Protein AF-A0AAD7S7D2-F1 (afdb_monomer_lite)

Sequence (106 aa):
MRWEGMERRKISWKELWEMEASNISFIIRATYDVLPSPKNLHQWYGEDPTCALCPTPETLRHIMTGCKTSLTQGCYTWRHNQVLKNLASTLENKRSAINALPPRKL

pLDDT: mean 89.02, std 9.83, range [47.0, 97.5]

Structure (mmCIF, N/CA/C/O backbone):
data_AF-A0AAD7S7D2-F1
#
_entry.id   AF-A0AAD7S7D2-F1
#
loop_
_atom_site.group_PDB
_atom_site.id
_atom_site.type_symbol
_atom_site.label_atom_id
_atom_site.label_alt_id
_atom_site.label_comp_id
_atom_site.label_asym_id
_atom_site.label_entity_id
_atom_site.label_seq_id
_atom_site.pdbx_PDB_ins_code
_atom_site.Cartn_x
_atom_site.Cartn_y
_atom_site.Cartn_z
_atom_site.occupancy
_atom_site.B_iso_or_equiv
_atom_site.auth_seq_id
_atom_site.auth_comp_id
_atom_site.auth_asym_id
_atom_site.auth_atom_id
_atom_site.pdbx_PDB_model_num
ATOM 1 N N . MET A 1 1 ? 11.096 -16.538 8.336 1.00 47.84 1 MET A N 1
ATOM 2 C CA . MET A 1 1 ? 11.839 -15.851 7.258 1.00 47.84 1 MET A CA 1
ATOM 3 C C . MET A 1 1 ? 12.582 -14.689 7.901 1.00 47.84 1 MET A C 1
ATOM 5 O O . MET A 1 1 ? 11.933 -13.776 8.398 1.00 47.84 1 MET A O 1
ATOM 9 N N . ARG A 1 2 ? 13.907 -14.797 8.051 1.00 47.00 2 ARG A N 1
ATOM 10 C CA . ARG A 1 2 ? 14.743 -13.731 8.624 1.00 47.00 2 ARG A CA 1
ATOM 11 C C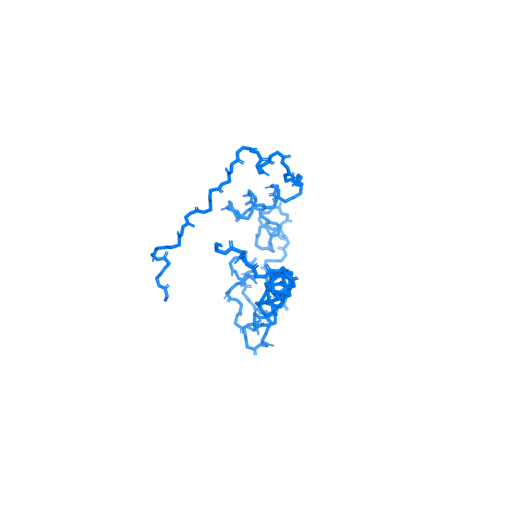 . ARG A 1 2 ? 15.095 -12.796 7.469 1.00 47.00 2 ARG A C 1
ATOM 13 O O . ARG A 1 2 ? 15.632 -13.260 6.474 1.00 47.00 2 ARG A O 1
ATOM 20 N N . TRP A 1 3 ? 14.757 -11.516 7.577 1.00 65.94 3 TRP A N 1
ATOM 21 C CA . TRP A 1 3 ? 15.028 -10.493 6.553 1.00 65.94 3 TRP A CA 1
ATOM 22 C C . TRP A 1 3 ? 16.508 -10.062 6.512 1.00 65.94 3 TRP A C 1
ATOM 24 O O . TRP A 1 3 ? 16.840 -8.969 6.056 1.00 65.94 3 TRP A O 1
ATOM 34 N N . GLU A 1 4 ? 17.405 -10.899 7.030 1.00 60.59 4 GLU A N 1
ATOM 35 C CA . GLU A 1 4 ? 18.837 -10.628 7.074 1.00 60.59 4 GLU A CA 1
ATOM 36 C C . GLU A 1 4 ? 19.390 -10.738 5.651 1.00 60.59 4 GLU A C 1
ATOM 38 O O . GLU A 1 4 ? 19.362 -11.808 5.050 1.00 60.59 4 GLU A O 1
ATOM 43 N N . GLY A 1 5 ? 19.820 -9.605 5.091 1.00 64.25 5 GLY A N 1
ATOM 44 C CA . GLY A 1 5 ? 20.319 -9.502 3.715 1.00 64.25 5 GLY A CA 1
ATOM 45 C C . GLY A 1 5 ? 19.418 -8.730 2.751 1.00 64.25 5 GLY A C 1
ATOM 46 O O . GLY A 1 5 ? 19.807 -8.529 1.604 1.00 64.25 5 GLY A O 1
ATOM 47 N N . MET A 1 6 ? 18.247 -8.247 3.186 1.00 63.94 6 MET A N 1
ATOM 48 C CA . MET A 1 6 ? 17.492 -7.295 2.369 1.00 63.94 6 MET A CA 1
ATOM 49 C C . MET A 1 6 ? 18.261 -5.968 2.321 1.00 63.94 6 MET A C 1
ATOM 51 O O . MET A 1 6 ? 18.381 -5.277 3.335 1.00 63.94 6 MET A O 1
ATOM 55 N N . GLU A 1 7 ? 18.811 -5.631 1.150 1.00 70.69 7 GLU A N 1
ATOM 56 C CA . GLU A 1 7 ? 19.428 -4.326 0.892 1.00 70.69 7 GLU A CA 1
ATOM 57 C C . GLU A 1 7 ? 18.457 -3.227 1.342 1.00 70.69 7 GLU A C 1
ATOM 59 O O . GLU A 1 7 ? 17.293 -3.191 0.925 1.00 70.69 7 GLU A O 1
ATOM 64 N N . ARG A 1 8 ? 18.922 -2.322 2.214 1.00 72.44 8 ARG A N 1
ATOM 65 C CA . ARG A 1 8 ? 18.124 -1.143 2.558 1.00 72.44 8 ARG A CA 1
ATOM 66 C C . ARG A 1 8 ? 17.888 -0.373 1.270 1.00 72.44 8 ARG A C 1
ATOM 68 O O . ARG A 1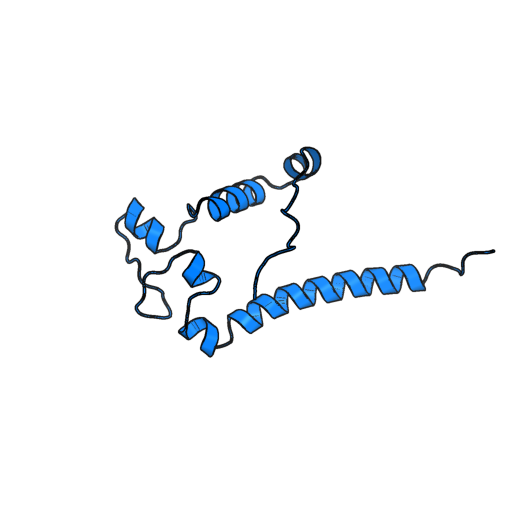 8 ? 18.843 -0.076 0.554 1.00 72.44 8 ARG A O 1
ATOM 75 N N . ARG A 1 9 ? 16.635 -0.016 0.999 1.00 76.06 9 ARG A N 1
ATOM 76 C CA . ARG A 1 9 ? 16.304 0.836 -0.141 1.00 76.06 9 ARG A CA 1
ATOM 77 C C . ARG A 1 9 ? 17.108 2.135 -0.033 1.00 76.06 9 ARG A C 1
ATOM 79 O O . ARG A 1 9 ? 16.879 2.929 0.875 1.00 76.06 9 ARG A O 1
ATOM 86 N N . LYS A 1 10 ? 18.052 2.336 -0.951 1.00 83.50 10 LYS A N 1
ATOM 87 C CA . LYS A 1 10 ? 18.776 3.597 -1.119 1.00 83.50 10 LYS A CA 1
ATOM 88 C C . LYS A 1 10 ? 17.977 4.430 -2.111 1.00 83.50 10 LYS A C 1
ATOM 90 O O . LYS A 1 10 ? 17.760 3.982 -3.228 1.00 83.50 10 LYS A O 1
ATOM 95 N N . ILE A 1 11 ? 17.493 5.587 -1.674 1.00 85.69 11 ILE A N 1
ATOM 96 C CA . ILE A 1 11 ? 16.847 6.569 -2.547 1.00 85.69 11 ILE A CA 1
ATOM 97 C C . ILE A 1 11 ? 17.869 7.680 -2.749 1.00 85.69 11 ILE A C 1
ATOM 99 O O . ILE A 1 11 ? 18.273 8.334 -1.787 1.00 85.69 11 ILE A O 1
ATOM 103 N N . SER A 1 12 ? 18.337 7.848 -3.979 1.00 91.25 12 SER A N 1
ATOM 104 C CA . SER A 1 12 ? 19.219 8.950 -4.344 1.00 91.25 12 SER A CA 1
ATOM 105 C C . SER A 1 12 ? 18.448 10.270 -4.396 1.00 91.25 12 SER A C 1
ATOM 107 O O . SER A 1 12 ? 17.235 10.300 -4.603 1.00 91.25 12 SER A O 1
ATOM 109 N N . TRP A 1 13 ? 19.165 11.388 -4.264 1.00 91.88 13 TRP A N 1
ATOM 110 C CA . TRP A 1 13 ? 18.570 12.720 -4.410 1.00 91.88 13 TRP A CA 1
ATOM 111 C C . TRP A 1 13 ? 17.882 12.914 -5.762 1.00 91.88 13 TRP A C 1
ATOM 113 O O . TRP A 1 13 ? 16.825 13.532 -5.822 1.00 91.88 13 TRP A O 1
ATOM 123 N N . LYS A 1 14 ? 18.456 12.357 -6.833 1.00 94.25 14 LYS A N 1
ATOM 124 C CA . LYS A 1 14 ? 17.878 12.428 -8.176 1.00 94.25 14 LYS A CA 1
ATOM 125 C C . LYS A 1 14 ? 16.532 11.704 -8.245 1.00 94.25 14 LYS A C 1
ATOM 127 O O . LYS A 1 14 ? 15.553 12.302 -8.668 1.00 94.25 14 LYS A O 1
ATOM 132 N N . GLU A 1 15 ? 16.472 10.459 -7.774 1.00 91.00 15 GLU A N 1
ATOM 133 C CA . GLU A 1 15 ? 15.226 9.676 -7.757 1.00 91.00 15 GLU A CA 1
ATOM 134 C C . GLU A 1 15 ? 14.143 10.353 -6.915 1.00 91.00 15 GLU A C 1
ATOM 136 O O . GLU A 1 15 ? 12.974 10.338 -7.286 1.00 91.00 15 GLU A O 1
ATOM 141 N N . LEU A 1 16 ? 14.525 10.971 -5.794 1.00 91.00 16 LEU A N 1
ATOM 142 C CA . LEU A 1 16 ? 13.587 11.691 -4.938 1.00 91.00 16 LEU A CA 1
ATOM 143 C C . LEU A 1 16 ? 12.997 12.925 -5.634 1.00 91.00 16 LEU A C 1
ATOM 145 O O . LEU A 1 16 ? 11.813 13.190 -5.471 1.00 91.00 16 LEU A O 1
ATOM 149 N N . TRP A 1 17 ? 13.791 13.652 -6.425 1.00 92.75 17 TRP A N 1
ATOM 150 C CA . TRP A 1 17 ? 13.311 14.790 -7.221 1.00 92.75 17 TRP A CA 1
ATOM 151 C C . TRP A 1 17 ? 12.455 14.378 -8.422 1.00 92.75 17 TRP A C 1
ATOM 153 O O . TRP A 1 17 ? 11.554 15.116 -8.807 1.00 92.75 17 TRP A O 1
ATOM 163 N N . GLU A 1 18 ? 12.727 13.216 -9.015 1.00 94.88 18 GLU A N 1
ATOM 164 C CA . GLU A 1 18 ? 11.945 12.664 -10.131 1.00 94.88 18 GLU A CA 1
ATOM 165 C C . GLU A 1 18 ? 10.630 12.012 -9.669 1.00 94.88 18 GLU A C 1
ATOM 167 O O . GLU A 1 18 ? 9.730 11.769 -10.474 1.00 94.88 18 GLU A O 1
ATOM 172 N N . MET A 1 19 ? 10.500 11.718 -8.375 1.00 93.56 19 MET A N 1
ATOM 173 C CA . MET A 1 19 ? 9.303 11.114 -7.810 1.00 93.56 19 MET A CA 1
ATOM 174 C C . MET A 1 19 ? 8.140 12.101 -7.703 1.00 93.56 19 MET A C 1
ATOM 176 O O . MET A 1 19 ? 8.274 13.239 -7.261 1.00 93.56 19 MET A O 1
ATOM 180 N N . GLU A 1 20 ? 6.943 11.597 -7.986 1.00 95.38 20 GLU A N 1
ATOM 181 C CA . GLU A 1 20 ? 5.706 12.314 -7.697 1.00 95.38 20 GLU A CA 1
ATOM 182 C C . GLU A 1 20 ? 5.570 12.608 -6.190 1.00 95.38 20 GLU A C 1
ATOM 184 O O . GLU A 1 20 ? 5.817 11.743 -5.342 1.00 95.38 20 GLU A O 1
ATOM 189 N N . ALA A 1 21 ? 5.117 13.815 -5.843 1.00 93.00 21 ALA A N 1
ATOM 190 C CA . ALA A 1 21 ? 4.963 14.246 -4.453 1.00 93.00 21 ALA A CA 1
ATOM 191 C C . ALA A 1 21 ? 4.050 13.316 -3.627 1.00 93.00 21 ALA A C 1
ATOM 193 O O . ALA A 1 21 ? 4.311 13.073 -2.445 1.00 93.00 21 ALA A O 1
ATOM 194 N N . SER A 1 22 ? 3.007 12.753 -4.247 1.00 93.69 22 SER A N 1
ATOM 195 C CA . SER A 1 22 ? 2.105 11.782 -3.617 1.00 93.69 22 SER A CA 1
ATOM 196 C C . SER A 1 22 ? 2.845 10.504 -3.199 1.00 93.69 22 SER A C 1
ATOM 198 O O . SER A 1 22 ? 2.656 10.026 -2.079 1.00 93.69 22 SER A O 1
ATOM 200 N N . ASN A 1 23 ? 3.765 10.009 -4.033 1.00 92.00 23 ASN A N 1
ATOM 201 C CA . ASN A 1 23 ? 4.596 8.844 -3.737 1.00 92.00 23 ASN A CA 1
ATOM 202 C C . ASN A 1 23 ? 5.563 9.115 -2.584 1.00 92.00 23 ASN A C 1
ATOM 204 O O . ASN A 1 23 ? 5.727 8.267 -1.707 1.00 92.00 23 ASN A O 1
ATOM 208 N N . ILE A 1 24 ? 6.182 10.299 -2.550 1.00 92.81 24 ILE A N 1
ATOM 209 C CA . ILE A 1 24 ? 7.070 10.699 -1.447 1.00 92.81 24 ILE A CA 1
ATOM 210 C C . ILE A 1 24 ? 6.274 10.759 -0.138 1.00 92.81 24 ILE A C 1
ATOM 212 O O . ILE A 1 24 ? 6.665 10.146 0.858 1.00 92.81 24 ILE A O 1
ATOM 216 N N . SER A 1 25 ? 5.124 11.438 -0.161 1.00 93.38 25 SER A N 1
ATOM 217 C CA . SER A 1 25 ? 4.222 11.556 0.987 1.00 93.38 25 SER A CA 1
ATOM 218 C C . SER A 1 25 ? 3.784 10.185 1.498 1.00 93.38 25 SER A C 1
ATOM 220 O O . SER A 1 25 ? 3.884 9.904 2.693 1.00 93.38 25 SER A O 1
ATOM 222 N N . PHE A 1 26 ? 3.382 9.291 0.592 1.00 91.56 26 PHE A N 1
ATOM 223 C CA . PHE A 1 26 ? 3.006 7.926 0.933 1.00 91.56 26 PHE A CA 1
ATOM 224 C C . PHE A 1 26 ? 4.153 7.160 1.599 1.00 91.56 26 PHE A C 1
ATOM 226 O O . PHE A 1 26 ? 3.943 6.576 2.659 1.00 91.56 26 PHE A O 1
ATOM 233 N N . ILE A 1 27 ? 5.366 7.182 1.032 1.00 90.31 27 ILE A N 1
ATOM 234 C CA . ILE A 1 27 ? 6.516 6.444 1.582 1.00 90.31 27 ILE A CA 1
ATOM 235 C C . ILE A 1 27 ? 6.862 6.933 2.986 1.00 90.31 27 ILE A C 1
ATOM 237 O O . ILE A 1 27 ? 7.047 6.114 3.889 1.00 90.31 27 ILE A O 1
ATOM 241 N N . ILE A 1 28 ? 6.932 8.251 3.185 1.00 90.81 28 ILE A N 1
ATOM 242 C CA . ILE A 1 28 ? 7.239 8.833 4.495 1.00 90.81 28 ILE A CA 1
ATOM 243 C C . ILE A 1 28 ? 6.162 8.415 5.498 1.00 90.81 28 ILE A C 1
ATOM 245 O O . ILE A 1 28 ? 6.475 7.863 6.552 1.00 90.81 28 ILE A O 1
ATOM 249 N N . ARG A 1 29 ? 4.884 8.599 5.151 1.00 91.75 29 ARG A N 1
ATOM 250 C CA . ARG A 1 29 ? 3.773 8.276 6.053 1.00 91.75 29 ARG A CA 1
ATOM 251 C C . ARG A 1 29 ? 3.670 6.785 6.362 1.00 91.75 29 ARG A C 1
ATOM 253 O O . ARG A 1 29 ? 3.374 6.430 7.496 1.00 91.75 29 ARG A O 1
ATOM 260 N N . ALA A 1 30 ? 3.945 5.917 5.390 1.00 88.94 30 ALA A N 1
ATOM 261 C CA . ALA A 1 30 ? 3.990 4.471 5.589 1.00 88.94 30 ALA A CA 1
ATOM 262 C C . ALA A 1 30 ? 5.134 4.062 6.527 1.00 88.94 30 ALA A C 1
ATOM 264 O O . ALA A 1 30 ? 4.958 3.182 7.363 1.00 88.94 30 ALA A O 1
ATOM 265 N N . THR A 1 31 ? 6.294 4.715 6.405 1.00 88.06 31 THR A N 1
ATOM 266 C CA . THR A 1 31 ? 7.485 4.423 7.220 1.00 88.06 31 THR A CA 1
ATOM 267 C C . THR A 1 31 ? 7.258 4.757 8.692 1.00 88.06 31 THR A C 1
ATOM 269 O O . THR A 1 31 ? 7.682 4.003 9.564 1.00 88.06 31 THR A O 1
ATOM 272 N N . TYR A 1 32 ? 6.563 5.861 8.966 1.00 90.31 32 TYR A N 1
ATOM 273 C CA . TYR A 1 32 ? 6.259 6.314 10.326 1.00 90.31 32 TYR A CA 1
ATOM 274 C C . TYR A 1 32 ? 4.879 5.867 10.837 1.00 90.31 32 TYR A C 1
ATOM 276 O O . TYR A 1 32 ? 4.453 6.336 11.884 1.00 90.31 32 TYR A O 1
ATOM 284 N N . ASP A 1 33 ? 4.188 4.976 10.117 1.00 89.00 33 ASP A N 1
ATOM 285 C CA . ASP A 1 33 ? 2.837 4.489 10.448 1.00 89.00 33 ASP A CA 1
ATOM 286 C C . ASP A 1 33 ? 1.823 5.618 10.735 1.00 89.00 33 ASP A C 1
ATOM 288 O O . ASP A 1 33 ? 1.011 5.544 11.650 1.00 89.00 33 ASP A O 1
ATOM 292 N N . VAL A 1 34 ? 1.863 6.684 9.930 1.00 92.75 34 VAL A N 1
ATOM 293 C CA . VAL A 1 34 ? 0.943 7.841 9.986 1.00 92.75 34 VAL A CA 1
ATOM 294 C C . VAL A 1 34 ? 0.054 7.920 8.741 1.00 92.75 34 VAL A C 1
ATOM 296 O O . VAL A 1 34 ? -0.404 8.985 8.331 1.00 92.75 34 VAL A O 1
ATOM 299 N N . LEU A 1 35 ? -0.171 6.782 8.084 1.00 92.81 35 LEU A N 1
ATOM 300 C CA . LEU A 1 35 ? -1.214 6.657 7.067 1.00 92.81 35 LEU A CA 1
ATOM 301 C C . LEU A 1 35 ? -2.599 6.620 7.733 1.00 92.81 35 LEU A C 1
ATOM 303 O O . LEU A 1 35 ? -2.692 6.225 8.896 1.00 92.81 35 LEU A O 1
ATOM 307 N N . PRO A 1 36 ? -3.677 6.981 7.016 1.00 91.88 36 PRO A N 1
ATOM 308 C CA . PRO A 1 36 ? -5.047 6.910 7.528 1.00 91.88 36 PRO A CA 1
ATOM 309 C C . PRO A 1 36 ? -5.533 5.450 7.618 1.00 91.88 36 PRO A C 1
ATOM 311 O O . PRO A 1 36 ? -6.412 5.022 6.879 1.00 91.88 36 PRO A O 1
ATOM 314 N N . SER A 1 37 ? -4.910 4.653 8.490 1.00 92.38 37 SER A N 1
ATOM 315 C CA . SER A 1 37 ? -5.446 3.356 8.913 1.00 92.38 37 SER A CA 1
ATOM 316 C C . SER A 1 37 ? -6.594 3.584 9.903 1.00 92.38 37 SER A C 1
ATOM 318 O O . SER A 1 37 ? -6.546 4.582 10.624 1.00 92.38 37 SER A O 1
ATOM 320 N N . PRO A 1 38 ? -7.592 2.689 10.010 1.00 93.56 38 PRO A N 1
ATOM 321 C CA . PRO A 1 38 ? -8.692 2.863 10.962 1.00 93.56 38 PRO A CA 1
ATOM 322 C C . PRO A 1 38 ? -8.221 3.054 12.403 1.00 93.56 38 PRO A C 1
ATOM 324 O O . PRO A 1 38 ? -8.770 3.876 13.128 1.00 93.56 38 PRO A O 1
ATOM 327 N N . LYS A 1 39 ? -7.123 2.403 12.813 1.00 93.81 39 LYS A N 1
ATOM 328 C CA . LYS A 1 39 ? -6.511 2.684 14.120 1.00 93.81 39 LYS A CA 1
ATOM 329 C C . LYS A 1 39 ? -6.044 4.140 14.260 1.00 93.81 39 LYS A C 1
ATOM 331 O O . LYS A 1 39 ? -6.250 4.746 15.308 1.00 93.81 39 LYS A O 1
ATOM 336 N N . ASN A 1 40 ? -5.395 4.694 13.239 1.00 94.56 40 ASN A N 1
ATOM 337 C CA . ASN A 1 40 ? -4.913 6.076 13.279 1.00 94.56 40 ASN A CA 1
ATOM 338 C C . ASN A 1 40 ? -6.068 7.077 13.178 1.00 94.56 40 ASN A C 1
ATOM 340 O O . ASN A 1 40 ? -6.066 8.079 13.883 1.00 94.56 40 ASN A O 1
ATOM 344 N N . LEU A 1 41 ? -7.082 6.776 12.365 1.00 94.81 41 LEU A N 1
ATOM 345 C CA . LEU A 1 41 ? -8.303 7.575 12.263 1.00 94.81 41 LEU A CA 1
ATOM 346 C C . LEU A 1 41 ? -9.081 7.586 13.582 1.00 94.81 41 LEU A C 1
ATOM 348 O O . LEU A 1 41 ? -9.525 8.646 14.013 1.00 94.81 41 LEU A O 1
ATOM 352 N N . HI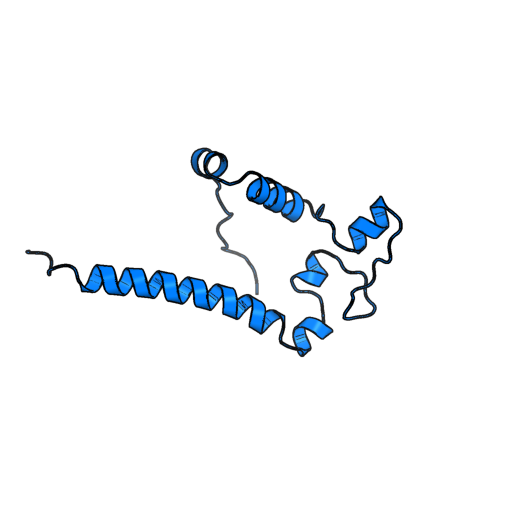S A 1 42 ? -9.147 6.456 14.290 1.00 95.50 42 HIS A N 1
ATOM 353 C CA . HIS A 1 42 ? -9.670 6.413 15.654 1.00 95.50 42 HIS A CA 1
ATOM 354 C C . HIS A 1 42 ? -8.896 7.348 16.589 1.00 95.50 42 HIS A C 1
ATOM 356 O O . HIS A 1 42 ? -9.490 8.106 17.348 1.00 95.50 42 HIS A O 1
ATOM 362 N N . GLN A 1 43 ? -7.564 7.347 16.511 1.00 94.38 43 GLN A N 1
ATOM 363 C CA . GLN A 1 43 ? -6.739 8.218 17.346 1.00 94.38 43 GLN A CA 1
ATOM 364 C C . GLN A 1 43 ? -6.905 9.711 17.012 1.00 94.38 43 GLN A C 1
ATOM 366 O O . GLN A 1 43 ? -6.819 10.544 17.912 1.00 94.38 43 GLN A O 1
ATOM 371 N N . TRP A 1 44 ? -7.108 10.065 15.742 1.00 95.44 44 TRP A N 1
ATOM 372 C CA . TRP A 1 44 ? -7.224 11.462 15.310 1.00 95.44 44 TRP A CA 1
ATOM 373 C C . TRP A 1 44 ? -8.642 12.021 15.437 1.00 95.44 44 TRP A C 1
ATOM 375 O O . TRP A 1 44 ? -8.801 13.202 15.738 1.00 95.44 44 TRP A O 1
ATOM 385 N N . TYR A 1 45 ? -9.656 11.186 15.208 1.00 96.62 45 TYR A N 1
ATOM 386 C CA . TYR A 1 45 ? -11.042 11.619 15.014 1.00 96.62 45 TYR A CA 1
ATOM 387 C C . TYR A 1 45 ? -12.073 10.792 15.796 1.00 96.62 45 TYR A C 1
ATOM 389 O O . TYR A 1 45 ? -13.251 11.134 15.784 1.00 96.62 45 TYR A O 1
ATOM 397 N N . GLY A 1 46 ? -11.666 9.724 16.490 1.00 93.75 46 GLY A N 1
ATOM 398 C CA . GLY A 1 46 ? -12.574 8.870 17.264 1.00 93.75 46 GLY A CA 1
ATOM 399 C C . GLY A 1 46 ? -13.392 7.872 16.434 1.00 93.75 46 GLY A C 1
ATOM 400 O O . GLY A 1 46 ? -14.348 7.306 16.955 1.00 93.75 46 GLY A O 1
ATOM 401 N N . GLU A 1 47 ? -13.033 7.643 15.167 1.00 94.12 47 GLU A N 1
ATOM 402 C CA . GLU A 1 47 ? -13.676 6.657 14.278 1.00 94.12 47 GLU A CA 1
ATOM 403 C C . GLU A 1 47 ? -13.561 5.209 14.782 1.00 94.12 47 GLU A C 1
ATOM 405 O O . GLU A 1 47 ? -12.742 4.915 15.642 1.00 94.12 47 GLU A O 1
ATOM 410 N N . ASP A 1 48 ? -14.350 4.273 14.251 1.00 92.75 48 ASP A N 1
ATOM 411 C CA . ASP A 1 48 ? -14.235 2.855 14.622 1.00 92.75 48 ASP A CA 1
ATOM 412 C C . ASP A 1 48 ? -12.884 2.268 14.149 1.00 92.75 48 ASP A C 1
ATOM 414 O O . ASP A 1 48 ? -12.602 2.272 12.948 1.00 92.75 48 ASP A O 1
ATOM 418 N N . PRO A 1 49 ? -12.029 1.746 15.053 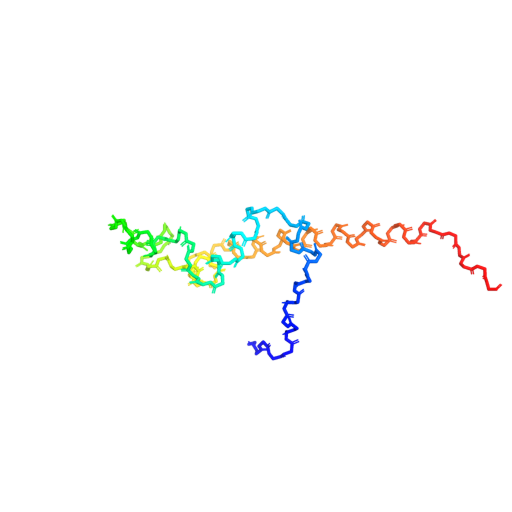1.00 93.94 49 PRO A N 1
ATOM 419 C CA . PRO A 1 49 ? -10.737 1.195 14.672 1.00 93.94 49 PRO A CA 1
ATOM 420 C C . PRO A 1 49 ? -10.825 -0.218 14.082 1.00 93.94 49 PRO A C 1
ATOM 422 O O . PRO A 1 49 ? -9.779 -0.774 13.742 1.00 93.94 49 PRO A O 1
ATOM 425 N N . THR A 1 50 ? -11.996 -0.857 14.048 1.00 94.50 50 THR A N 1
ATOM 426 C CA . THR A 1 50 ? -12.122 -2.268 13.662 1.00 94.50 50 THR A CA 1
ATOM 427 C C . THR A 1 50 ? -11.901 -2.503 12.168 1.00 94.50 50 THR A C 1
ATOM 429 O O . THR A 1 50 ? -12.193 -1.666 11.319 1.00 94.50 50 THR A O 1
ATOM 432 N N . CYS A 1 51 ? -11.348 -3.671 11.835 1.00 92.12 51 CYS A N 1
ATOM 433 C CA . CYS A 1 51 ? -11.187 -4.076 10.446 1.00 92.12 51 CYS A CA 1
ATOM 434 C C . CYS A 1 51 ? -12.533 -4.460 9.830 1.00 92.12 51 CYS A C 1
ATOM 436 O O . CYS A 1 51 ? -13.297 -5.234 10.405 1.00 92.12 51 CYS A O 1
ATOM 438 N N . ALA A 1 52 ? -12.759 -4.046 8.584 1.00 90.06 52 ALA A N 1
ATOM 439 C CA . ALA A 1 52 ? -13.966 -4.406 7.837 1.00 90.06 52 ALA A CA 1
ATOM 440 C C . ALA A 1 52 ? -14.160 -5.928 7.640 1.00 90.06 52 ALA A C 1
ATOM 442 O O . ALA A 1 52 ? -15.264 -6.385 7.360 1.00 90.06 52 ALA A O 1
ATOM 443 N N . LEU A 1 53 ? -13.090 -6.725 7.760 1.00 90.94 53 LEU A N 1
ATOM 444 C CA . LEU A 1 53 ? -13.107 -8.176 7.530 1.00 90.94 53 LEU A CA 1
ATOM 445 C C . LEU A 1 53 ? -12.986 -9.004 8.817 1.00 90.94 53 LEU A C 1
ATOM 447 O O . LEU A 1 53 ? -13.173 -10.224 8.782 1.00 90.94 53 LEU A O 1
ATOM 451 N N . CYS A 1 54 ? -12.587 -8.401 9.939 1.00 92.06 54 CYS A N 1
ATOM 452 C CA . CYS A 1 54 ? -12.379 -9.137 11.184 1.00 92.06 54 CYS A CA 1
ATOM 453 C C . CYS A 1 54 ? -12.476 -8.226 12.418 1.00 92.06 54 CYS A C 1
ATOM 455 O O . CYS A 1 54 ? -12.187 -7.038 12.332 1.00 92.06 54 CYS A O 1
ATOM 457 N N . PRO A 1 55 ? -12.791 -8.765 13.605 1.00 90.50 55 PRO A N 1
ATOM 458 C CA . PRO A 1 55 ? -13.086 -7.953 14.788 1.00 90.50 55 PRO A CA 1
ATOM 459 C C . PRO A 1 55 ? -11.831 -7.408 15.502 1.00 90.50 55 PRO A C 1
ATOM 461 O O . PRO A 1 55 ? -11.848 -7.195 16.710 1.00 90.50 55 PRO A O 1
ATOM 464 N N . THR A 1 56 ? -10.707 -7.227 14.802 1.00 91.12 56 THR A N 1
ATOM 465 C CA . THR A 1 56 ? -9.463 -6.705 15.397 1.00 91.12 56 THR A CA 1
ATOM 466 C C . THR A 1 56 ? -9.168 -5.291 14.907 1.00 91.12 56 THR A C 1
ATOM 468 O O . THR A 1 56 ? -9.476 -5.005 13.750 1.00 91.12 56 THR A O 1
ATOM 471 N N . PRO A 1 57 ? -8.501 -4.440 15.711 1.00 90.56 57 PRO A N 1
ATOM 472 C CA . PRO A 1 57 ? -8.091 -3.113 15.268 1.00 90.56 57 PRO A CA 1
ATOM 473 C C . PRO A 1 57 ? -7.228 -3.141 14.000 1.00 90.56 57 PRO A C 1
ATOM 475 O O . PRO A 1 57 ? -6.215 -3.849 13.922 1.00 90.56 57 PRO A O 1
ATOM 478 N N . GLU A 1 58 ? -7.606 -2.338 13.014 1.00 90.25 58 GLU A N 1
ATOM 479 C CA . GLU A 1 58 ? -6.981 -2.291 11.703 1.00 90.25 58 GLU A CA 1
ATOM 480 C C . GLU A 1 58 ? -5.802 -1.312 11.695 1.00 90.25 58 GLU A C 1
ATOM 482 O O . GLU A 1 58 ? -5.918 -0.109 11.466 1.00 90.25 58 GLU A O 1
ATOM 487 N N . THR A 1 59 ? -4.625 -1.864 11.983 1.00 91.50 59 THR A N 1
ATOM 488 C CA . THR A 1 59 ? -3.331 -1.180 11.821 1.00 91.50 59 THR A CA 1
ATOM 489 C C . THR A 1 59 ? -2.819 -1.292 10.388 1.00 91.50 59 THR A C 1
ATOM 491 O O . THR A 1 59 ? -3.215 -2.201 9.656 1.00 91.50 59 THR A O 1
ATOM 494 N N . LEU A 1 60 ? -1.846 -0.465 9.993 1.00 88.38 60 LEU A N 1
ATOM 495 C CA . LEU A 1 60 ? -1.181 -0.631 8.694 1.00 88.38 60 LEU A CA 1
ATOM 496 C C . LEU A 1 60 ? -0.609 -2.049 8.522 1.00 88.38 60 LEU A C 1
ATOM 498 O O . LEU A 1 60 ? -0.801 -2.693 7.489 1.00 88.38 60 LEU A O 1
ATOM 502 N N . ARG A 1 61 ? 0.015 -2.596 9.574 1.00 87.81 61 ARG A N 1
ATOM 503 C CA . ARG A 1 61 ? 0.508 -3.982 9.581 1.00 87.81 61 ARG A CA 1
ATOM 504 C C . ARG A 1 61 ? -0.620 -4.997 9.381 1.00 87.81 61 ARG A C 1
ATOM 506 O O . ARG A 1 61 ? -0.421 -5.986 8.672 1.00 87.81 61 ARG A O 1
ATOM 513 N N . HIS A 1 62 ? -1.783 -4.761 9.988 1.00 90.38 62 HIS A N 1
ATOM 514 C CA . HIS A 1 62 ? -2.969 -5.598 9.826 1.00 90.38 62 HIS A CA 1
ATOM 515 C C . HIS A 1 62 ? -3.429 -5.629 8.362 1.00 90.38 62 HIS A C 1
ATOM 517 O O . HIS A 1 62 ? -3.503 -6.712 7.778 1.00 90.38 62 HIS A O 1
ATOM 523 N N . ILE A 1 63 ? -3.612 -4.452 7.751 1.00 87.69 63 ILE A N 1
ATOM 524 C CA . ILE A 1 63 ? -4.006 -4.283 6.341 1.00 87.69 63 ILE A CA 1
ATOM 525 C C . ILE A 1 63 ? -3.033 -5.005 5.406 1.00 87.69 63 ILE A C 1
ATOM 527 O O . ILE A 1 63 ? -3.430 -5.649 4.431 1.00 87.69 63 ILE A O 1
ATOM 531 N N . MET A 1 64 ? -1.732 -4.878 5.671 1.00 82.94 64 MET A N 1
ATOM 532 C CA . MET A 1 64 ? -0.705 -5.408 4.780 1.00 82.94 64 MET A CA 1
ATOM 533 C C . MET A 1 64 ? -0.491 -6.913 4.935 1.00 82.94 64 MET A C 1
ATOM 535 O O . MET A 1 64 ? -0.301 -7.591 3.932 1.00 82.94 64 MET A O 1
ATOM 539 N N . THR A 1 65 ? -0.479 -7.431 6.167 1.00 84.12 65 THR A N 1
ATOM 540 C CA . THR A 1 65 ? -0.005 -8.806 6.439 1.00 84.12 65 THR A CA 1
ATOM 541 C C . THR A 1 65 ? -0.685 -9.521 7.610 1.00 84.12 65 THR A C 1
ATOM 543 O O . THR A 1 65 ? -0.502 -10.726 7.764 1.00 84.12 65 THR A O 1
ATOM 546 N N . GLY A 1 66 ? -1.418 -8.810 8.471 1.00 86.94 66 GLY A N 1
ATOM 547 C CA . GLY A 1 66 ? -1.883 -9.344 9.757 1.00 86.94 66 GLY A CA 1
ATOM 548 C C . GLY A 1 66 ? -3.335 -9.829 9.798 1.00 86.94 66 GLY A C 1
ATOM 549 O O . GLY A 1 66 ? -3.733 -10.439 10.790 1.00 86.94 66 GLY A O 1
ATOM 550 N N . CYS A 1 67 ? -4.135 -9.570 8.767 1.00 92.62 67 CYS A N 1
ATOM 551 C CA . CYS A 1 67 ? -5.544 -9.945 8.729 1.00 92.62 67 CYS A CA 1
ATOM 552 C C . CYS A 1 67 ? -5.720 -11.432 8.390 1.00 92.62 67 CYS A C 1
ATOM 554 O O . CYS A 1 67 ? -5.492 -11.865 7.259 1.00 92.62 67 CYS A O 1
ATOM 556 N N . LYS A 1 68 ? -6.181 -12.222 9.369 1.00 90.88 68 LYS A N 1
ATOM 557 C CA . LYS A 1 68 ? -6.436 -13.666 9.201 1.00 90.88 68 LYS A CA 1
ATOM 558 C C . LYS A 1 68 ? -7.545 -13.948 8.184 1.00 90.88 68 LYS A C 1
ATOM 560 O O . LYS A 1 68 ? -7.417 -14.871 7.381 1.00 90.88 68 LYS A O 1
ATOM 565 N N . THR A 1 69 ? -8.610 -13.147 8.189 1.00 92.69 69 THR A N 1
ATOM 566 C CA . THR A 1 69 ? -9.707 -13.282 7.220 1.00 92.69 69 THR A CA 1
ATOM 567 C C . THR A 1 69 ? -9.216 -12.988 5.803 1.00 92.69 69 THR A C 1
ATOM 569 O O . THR A 1 69 ? -9.406 -13.794 4.903 1.00 92.69 69 THR A O 1
ATOM 572 N N . SER A 1 70 ? -8.477 -11.891 5.613 1.00 90.56 70 SER A N 1
ATOM 573 C CA . SER A 1 70 ? -7.880 -11.536 4.316 1.00 90.56 70 SER A CA 1
ATOM 574 C C . SER A 1 70 ? -6.912 -12.612 3.804 1.00 90.56 70 SER A C 1
ATOM 576 O O . SER A 1 70 ? -6.918 -12.955 2.620 1.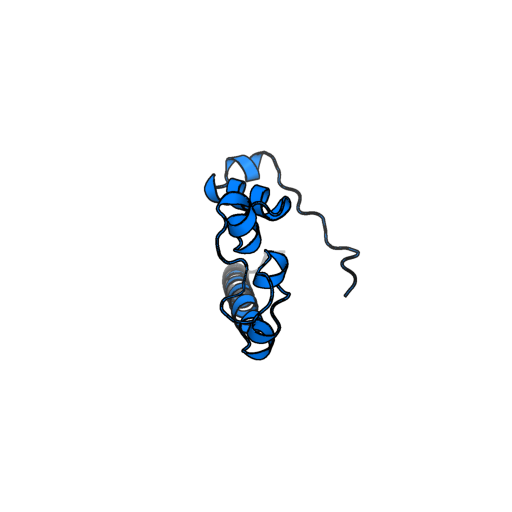00 90.56 70 SER A O 1
ATOM 578 N N . LEU A 1 71 ? -6.112 -13.194 4.705 1.00 90.19 71 LEU A N 1
ATOM 579 C CA . LEU A 1 71 ? -5.214 -14.303 4.387 1.00 90.19 71 LEU A CA 1
ATOM 580 C C . LEU A 1 71 ? -5.989 -15.536 3.903 1.00 90.19 71 LEU A C 1
ATOM 582 O O . LEU A 1 71 ? -5.660 -16.090 2.858 1.00 90.19 71 LEU A O 1
ATOM 586 N N . THR A 1 72 ? -7.015 -15.955 4.646 1.00 92.50 72 THR A N 1
ATOM 587 C CA . THR A 1 72 ? -7.817 -17.150 4.322 1.00 92.50 72 THR A CA 1
ATOM 588 C C . THR A 1 72 ? -8.651 -16.977 3.055 1.00 92.50 72 THR A C 1
ATOM 590 O O . THR A 1 72 ? -8.797 -17.926 2.293 1.00 92.50 72 THR A O 1
ATOM 593 N N . GLN A 1 73 ? -9.120 -15.760 2.773 1.00 92.88 73 GLN A N 1
ATOM 594 C CA . GLN A 1 73 ? -9.829 -15.418 1.535 1.00 92.88 73 GLN A CA 1
ATOM 595 C C . GLN A 1 73 ? -8.904 -15.294 0.309 1.00 92.88 73 GLN A C 1
ATOM 597 O O . GLN A 1 73 ? -9.380 -15.097 -0.805 1.00 92.88 73 GLN A O 1
ATOM 602 N N . GLY A 1 74 ? -7.581 -15.399 0.480 1.00 91.25 74 GLY A N 1
ATOM 603 C CA . GLY A 1 74 ? -6.619 -15.337 -0.624 1.00 91.25 74 GLY A CA 1
ATOM 604 C C . GLY A 1 74 ? -6.311 -13.923 -1.130 1.00 91.25 74 GLY A C 1
ATOM 605 O O . GLY A 1 74 ? -5.610 -13.772 -2.134 1.00 91.25 74 GLY A O 1
ATOM 606 N N . CYS A 1 75 ? -6.758 -12.874 -0.434 1.00 89.81 75 CYS A N 1
ATOM 607 C CA . CYS A 1 75 ? -6.524 -11.479 -0.816 1.00 89.81 75 CYS A CA 1
ATOM 608 C C . CYS A 1 75 ? -5.026 -11.133 -0.892 1.00 89.81 75 CYS A C 1
ATOM 610 O O . CYS A 1 75 ? -4.602 -10.386 -1.778 1.00 89.81 75 CYS A O 1
ATOM 612 N N . TYR A 1 76 ? -4.197 -11.701 -0.007 1.00 88.69 76 TYR A N 1
ATOM 613 C CA . TYR A 1 76 ? -2.740 -11.519 -0.058 1.00 88.69 76 TYR A CA 1
ATOM 614 C C . TYR A 1 76 ? -2.112 -12.171 -1.283 1.00 88.69 76 TYR A C 1
ATOM 616 O O . TYR A 1 76 ? -1.326 -11.529 -1.979 1.00 88.69 76 TYR A O 1
ATOM 624 N N . THR A 1 77 ? -2.512 -13.403 -1.595 1.00 91.88 77 THR A N 1
ATOM 625 C CA . THR A 1 77 ? -2.083 -14.098 -2.812 1.00 91.88 77 THR A CA 1
ATOM 626 C C . THR A 1 77 ? -2.454 -13.287 -4.045 1.00 91.88 77 THR A C 1
ATOM 628 O O . THR A 1 77 ? -1.618 -13.087 -4.922 1.00 91.88 77 THR A O 1
ATOM 631 N N . TRP A 1 78 ? -3.674 -12.746 -4.092 1.00 93.25 78 TRP A N 1
ATOM 632 C CA . TRP A 1 78 ? -4.104 -11.886 -5.189 1.00 93.25 78 TRP A CA 1
ATOM 633 C C . TRP A 1 78 ? -3.223 -10.635 -5.317 1.00 93.25 78 TRP A C 1
ATOM 635 O O . TRP A 1 78 ? -2.654 -10.417 -6.386 1.00 93.25 78 TRP A O 1
ATOM 645 N N . ARG A 1 79 ? -3.029 -9.859 -4.236 1.00 90.00 79 ARG A N 1
ATOM 646 C CA . ARG A 1 79 ? -2.192 -8.638 -4.242 1.00 90.00 79 ARG A CA 1
ATOM 647 C C . ARG A 1 79 ? -0.755 -8.929 -4.675 1.00 90.00 79 ARG A C 1
ATOM 649 O O . ARG A 1 79 ? -0.214 -8.214 -5.515 1.00 90.00 79 ARG A O 1
ATOM 656 N N . HIS A 1 80 ? -0.144 -9.984 -4.137 1.00 89.81 80 HIS A N 1
ATOM 657 C CA . HIS A 1 80 ? 1.218 -10.375 -4.500 1.00 89.81 80 HIS A CA 1
ATOM 658 C C . HIS A 1 80 ? 1.308 -10.824 -5.962 1.00 89.81 80 HIS A C 1
ATOM 660 O O . HIS A 1 80 ? 2.215 -10.398 -6.676 1.00 89.81 80 HIS A O 1
ATOM 666 N N . ASN A 1 81 ? 0.334 -11.596 -6.449 1.00 95.12 81 ASN A N 1
ATOM 667 C CA . ASN A 1 81 ? 0.295 -12.018 -7.846 1.00 95.12 81 ASN A CA 1
ATOM 668 C C . ASN A 1 81 ? 0.153 -10.835 -8.810 1.00 95.12 81 ASN A C 1
ATOM 670 O O . ASN A 1 81 ? 0.713 -10.895 -9.900 1.00 95.12 81 ASN A O 1
ATOM 674 N N . GLN A 1 82 ? -0.537 -9.752 -8.435 1.00 95.06 82 GLN A N 1
ATOM 675 C CA . GLN A 1 82 ? -0.578 -8.540 -9.267 1.00 95.06 82 GLN A CA 1
ATOM 676 C C . GLN A 1 82 ? 0.814 -7.915 -9.434 1.00 95.06 82 GLN A C 1
ATOM 678 O O . GLN A 1 82 ? 1.206 -7.564 -10.547 1.00 95.06 82 GLN A O 1
ATOM 683 N N . VAL A 1 83 ? 1.602 -7.841 -8.356 1.00 92.88 83 VAL A N 1
ATOM 684 C CA . VAL A 1 83 ? 2.989 -7.348 -8.425 1.00 92.88 83 VAL A CA 1
ATOM 685 C C . VAL A 1 83 ? 3.848 -8.272 -9.290 1.00 92.88 83 VAL A C 1
ATOM 687 O O . VAL A 1 83 ? 4.554 -7.800 -10.181 1.00 92.88 83 VAL A O 1
ATOM 690 N N . LEU A 1 84 ? 3.746 -9.589 -9.087 1.00 95.94 84 LEU A N 1
ATOM 691 C CA . LEU A 1 84 ? 4.496 -10.576 -9.870 1.00 95.94 84 LEU A CA 1
ATOM 692 C C . LEU A 1 84 ? 4.146 -10.529 -11.362 1.00 95.94 84 LEU A C 1
ATOM 694 O O . LEU A 1 84 ? 5.043 -10.633 -12.192 1.00 95.94 84 LEU A O 1
ATOM 698 N N . LYS A 1 85 ? 2.874 -10.317 -11.717 1.00 97.00 85 LYS A N 1
ATOM 699 C CA . LYS A 1 85 ? 2.439 -10.155 -13.113 1.00 97.00 85 LYS A CA 1
ATOM 700 C C . LYS A 1 85 ? 3.089 -8.943 -13.781 1.00 97.00 85 LYS A C 1
ATOM 702 O O . LYS A 1 85 ? 3.594 -9.066 -14.895 1.00 97.00 85 LYS A O 1
ATOM 707 N N . ASN A 1 86 ? 3.129 -7.798 -13.100 1.00 96.06 86 ASN A N 1
ATOM 708 C CA . ASN A 1 86 ? 3.778 -6.593 -13.626 1.00 96.06 86 ASN A CA 1
ATOM 709 C C . ASN A 1 86 ? 5.291 -6.784 -13.808 1.00 96.06 86 ASN A C 1
ATOM 711 O O . ASN A 1 86 ? 5.856 -6.374 -14.827 1.00 96.06 86 ASN A O 1
ATOM 715 N N . LEU A 1 87 ? 5.943 -7.449 -12.850 1.00 96.00 87 LEU A N 1
ATOM 716 C CA . LEU A 1 87 ? 7.359 -7.803 -12.956 1.00 96.00 87 LEU A CA 1
ATOM 717 C C . LEU A 1 87 ? 7.613 -8.751 -14.131 1.00 96.00 87 LEU A C 1
ATOM 719 O O . LEU A 1 87 ? 8.499 -8.486 -14.940 1.00 96.00 87 LEU A O 1
ATOM 723 N N . ALA A 1 88 ? 6.810 -9.808 -14.264 1.00 97.50 88 ALA A N 1
ATOM 724 C CA . ALA A 1 88 ? 6.920 -10.767 -15.358 1.00 97.50 88 ALA A CA 1
ATOM 725 C C . ALA A 1 88 ? 6.755 -10.089 -16.726 1.00 97.50 88 ALA A C 1
ATOM 727 O O . ALA A 1 88 ? 7.582 -10.302 -17.606 1.00 97.50 88 ALA A O 1
ATOM 728 N N . SER A 1 89 ? 5.759 -9.211 -16.877 1.00 97.38 89 SER A N 1
ATOM 729 C CA . SER A 1 89 ? 5.550 -8.425 -18.102 1.00 97.38 89 SER A CA 1
ATOM 730 C C . SER A 1 89 ? 6.770 -7.560 -18.444 1.00 97.38 89 SER A C 1
ATOM 732 O O . SER A 1 89 ? 7.282 -7.591 -19.562 1.00 97.38 89 SER A O 1
ATOM 734 N N . THR A 1 90 ? 7.313 -6.845 -17.455 1.00 96.88 90 THR A N 1
ATOM 735 C CA . THR A 1 90 ? 8.494 -5.989 -17.649 1.00 96.88 90 THR A CA 1
ATOM 736 C C . THR A 1 90 ? 9.724 -6.799 -18.068 1.00 96.88 90 THR A C 1
ATOM 738 O O . THR A 1 90 ? 10.481 -6.382 -18.948 1.00 96.88 90 THR A O 1
ATOM 741 N N . LEU A 1 91 ? 9.933 -7.958 -17.441 1.00 97.31 91 LEU A N 1
ATOM 742 C CA . LEU A 1 91 ? 11.043 -8.854 -17.756 1.00 97.31 91 LEU A CA 1
ATOM 743 C C . LEU A 1 91 ? 10.897 -9.475 -19.145 1.00 97.31 91 LEU A C 1
ATOM 745 O O . LEU A 1 91 ? 11.878 -9.524 -19.884 1.00 97.31 91 LEU A O 1
ATOM 749 N N . GLU A 1 92 ? 9.690 -9.891 -19.521 1.00 97.31 92 GLU A N 1
ATOM 750 C CA . GLU A 1 92 ? 9.413 -10.458 -20.839 1.00 97.31 92 GLU A CA 1
ATOM 751 C C . GLU A 1 92 ? 9.670 -9.444 -21.958 1.00 97.31 92 GLU A C 1
ATOM 753 O O . GLU A 1 92 ? 10.336 -9.761 -22.946 1.00 97.31 92 GLU A O 1
ATOM 758 N N . ASN A 1 93 ? 9.244 -8.194 -21.761 1.00 96.75 93 ASN A N 1
ATOM 759 C CA . ASN A 1 93 ? 9.511 -7.106 -22.700 1.00 96.75 93 ASN A CA 1
ATOM 760 C C . ASN A 1 93 ? 11.018 -6.883 -22.889 1.00 96.75 93 ASN A C 1
ATOM 762 O O . ASN A 1 93 ? 11.497 -6.764 -24.017 1.00 96.75 93 ASN A O 1
ATOM 766 N N . LYS A 1 94 ? 11.791 -6.881 -21.793 1.00 96.12 94 LYS A N 1
ATOM 767 C CA . LYS A 1 94 ? 13.255 -6.758 -21.866 1.00 96.12 94 LYS A CA 1
ATOM 768 C C . LYS A 1 94 ? 13.906 -7.959 -22.547 1.00 96.12 94 LYS A C 1
ATOM 770 O O . LYS A 1 94 ? 14.794 -7.768 -23.373 1.00 96.12 94 LYS A O 1
ATOM 775 N N . ARG A 1 95 ? 13.469 -9.181 -22.225 1.00 96.25 95 ARG A N 1
ATOM 776 C CA . ARG A 1 95 ? 13.969 -10.419 -22.840 1.00 96.25 95 ARG A CA 1
ATOM 777 C C . ARG A 1 95 ? 13.763 -10.396 -24.351 1.00 96.25 95 ARG A C 1
ATOM 779 O O . ARG A 1 95 ? 14.708 -10.627 -25.097 1.00 96.25 95 ARG A O 1
ATOM 786 N N . SER A 1 96 ? 12.548 -10.074 -24.787 1.00 95.62 96 SER A N 1
ATOM 787 C CA . SER A 1 96 ? 12.193 -9.990 -26.203 1.00 95.62 96 SER A CA 1
ATOM 788 C C . SER A 1 96 ? 13.009 -8.922 -26.933 1.00 95.62 96 SER A C 1
ATOM 790 O O . SER A 1 96 ? 13.545 -9.193 -28.004 1.00 95.62 96 SER A O 1
ATOM 792 N N . ALA A 1 97 ? 13.186 -7.743 -26.326 1.00 94.94 97 ALA A N 1
ATOM 793 C CA . ALA A 1 97 ? 14.005 -6.677 -26.899 1.00 94.94 97 ALA A CA 1
ATOM 794 C C . ALA A 1 97 ? 15.475 -7.092 -27.078 1.00 94.94 97 ALA A C 1
ATOM 796 O O . ALA A 1 97 ? 16.058 -6.821 -28.122 1.00 94.94 97 ALA A O 1
ATOM 797 N N . ILE A 1 98 ? 16.068 -7.773 -26.090 1.00 93.69 98 ILE A N 1
ATOM 798 C CA . ILE A 1 98 ? 17.456 -8.255 -26.165 1.00 93.69 98 ILE A CA 1
ATOM 799 C C . ILE A 1 98 ? 17.600 -9.359 -27.217 1.00 93.69 98 ILE A C 1
ATOM 801 O O . ILE A 1 98 ? 18.540 -9.323 -28.004 1.00 93.69 98 ILE A O 1
ATOM 805 N N . ASN A 1 99 ? 16.668 -10.312 -27.261 1.00 93.00 99 ASN A N 1
ATOM 806 C CA . ASN A 1 99 ? 16.707 -11.419 -28.220 1.00 93.00 99 ASN A CA 1
ATOM 807 C C . ASN A 1 99 ? 16.505 -10.967 -29.675 1.00 93.00 99 ASN A C 1
ATOM 809 O O . ASN A 1 99 ? 16.921 -11.670 -30.590 1.00 93.00 99 ASN A O 1
ATOM 813 N N . ALA A 1 100 ? 15.875 -9.810 -29.894 1.00 92.31 100 ALA A N 1
ATOM 814 C CA . ALA A 1 100 ? 15.726 -9.204 -31.215 1.00 92.31 100 ALA A CA 1
ATOM 815 C C . ALA A 1 100 ? 16.996 -8.480 -31.706 1.00 92.31 100 ALA A C 1
ATOM 817 O O . ALA A 1 100 ? 17.069 -8.112 -32.880 1.00 92.31 100 ALA A O 1
ATOM 818 N N . LEU A 1 101 ? 17.991 -8.250 -30.839 1.00 90.50 101 LEU A N 1
ATOM 819 C CA . LEU A 1 101 ? 19.247 -7.622 -31.244 1.00 90.50 101 LEU A CA 1
ATOM 820 C C . LEU A 1 101 ? 20.082 -8.588 -32.098 1.00 90.50 101 LEU A C 1
ATOM 822 O O . LEU A 1 101 ? 20.121 -9.788 -31.821 1.00 90.50 101 LEU A O 1
ATOM 826 N N . PRO A 1 102 ? 20.799 -8.080 -33.116 1.00 84.75 102 PRO A N 1
ATOM 827 C CA . PRO A 1 102 ? 21.699 -8.912 -33.897 1.00 84.75 102 PRO A CA 1
ATOM 828 C C . PRO A 1 102 ? 22.805 -9.497 -33.002 1.00 84.75 102 PRO A C 1
ATOM 830 O O . PRO A 1 102 ? 23.239 -8.840 -32.046 1.00 84.75 102 PRO A O 1
ATOM 833 N N . PRO A 1 103 ? 23.297 -10.711 -33.308 1.00 79.31 103 PRO A N 1
ATOM 834 C CA . PRO A 1 103 ? 24.371 -11.325 -32.544 1.00 79.31 103 PRO A CA 1
ATOM 835 C C . PRO A 1 103 ? 25.594 -10.405 -32.533 1.00 79.31 103 PRO A C 1
ATOM 837 O O . PRO A 1 103 ? 25.979 -9.834 -33.558 1.00 79.31 103 PRO A O 1
ATOM 840 N N . ARG A 1 104 ? 26.195 -10.246 -31.349 1.00 78.69 104 ARG A N 1
ATOM 841 C CA . ARG A 1 104 ? 27.407 -9.441 -31.174 1.00 78.69 104 ARG A CA 1
ATOM 842 C C . ARG A 1 104 ? 28.493 -10.003 -32.093 1.00 78.69 104 ARG A C 1
ATOM 844 O O . ARG A 1 104 ? 28.875 -11.160 -31.936 1.00 78.69 104 ARG A O 1
ATOM 851 N N . LYS A 1 105 ? 28.967 -9.199 -33.049 1.00 69.69 105 LYS A N 1
ATOM 852 C CA . LYS A 1 105 ? 30.142 -9.552 -33.853 1.00 69.69 105 LYS A CA 1
ATOM 853 C C . LYS A 1 105 ? 31.346 -9.606 -32.907 1.00 69.69 105 LYS A C 1
ATOM 855 O O . LYS A 1 105 ? 31.627 -8.604 -32.248 1.00 69.69 105 LYS A O 1
ATOM 860 N N . LEU A 1 106 ? 31.940 -10.795 -32.788 1.00 58.31 106 LEU A N 1
ATOM 861 C CA . LEU A 1 106 ? 33.252 -11.019 -32.175 1.00 58.31 106 LEU A CA 1
ATOM 862 C C . LEU A 1 106 ? 34.338 -10.345 -33.016 1.00 58.31 106 LEU A C 1
ATOM 864 O O . LEU A 1 106 ? 34.185 -10.347 -34.260 1.00 58.31 106 LEU A O 1
#

Foldseek 3Di:
DDCPPPPDDDQDPVNVVVDDPVVVVVVVCLVVQNPPQLLNCCVVPVGHQADPQDRDGTGPCCVQPNPPRCVVVCVNVVVVVVVVVVVVVVVVVVVVVVVPDDPDDD

Secondary structure (DSSP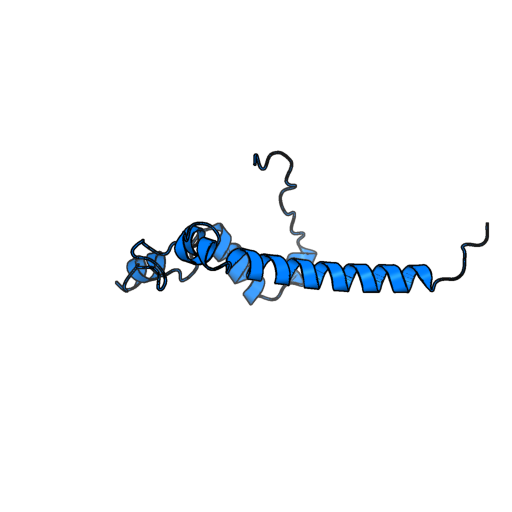, 8-state):
---TT-------HHHHHHS-HHHHHHHHHHHTT-S--HHHHHHHH----EETTEEEE--HHIIIII-HHHHHTTHHHHHHHHHHHHHHHHHHHHHHHHHTSPPPP-

Radius of gyration: 19.94 Å; chains: 1; bounding box: 48×32×51 Å

Organism: NCBI:txid143900